Protein AF-A0A940BC60-F1 (afdb_monomer)

Radius of gyration: 19.0 Å; Cα contacts (8 Å, |Δi|>4): 85; chains: 1; bounding box: 28×37×61 Å

pLDDT: mean 86.66, std 16.88, range [48.38, 98.44]

Foldseek 3Di:
DVVVVVVVVVVVVVVVVPDLPPDPCLVVLLVLLLVLLVLLLPDDPVPVVSNVVSVVVSVVSLVVCVVVVNVSSSVSSVVSNLVNCCVRPVPVSCVVCVPPD

Structure (mmCIF, N/CA/C/O backbone):
data_AF-A0A940BC60-F1
#
_entry.id   AF-A0A940BC60-F1
#
loop_
_atom_site.group_PDB
_atom_site.id
_atom_site.type_symbol
_atom_site.label_atom_id
_atom_site.label_alt_id
_atom_site.label_comp_id
_atom_site.label_asym_id
_atom_site.label_entity_id
_atom_site.label_seq_id
_atom_site.pdbx_PDB_ins_code
_atom_site.Cartn_x
_atom_site.Cartn_y
_atom_site.Cartn_z
_atom_site.occupancy
_atom_site.B_iso_or_equiv
_atom_site.auth_seq_id
_atom_site.auth_comp_id
_atom_site.auth_asym_id
_atom_site.auth_atom_id
_atom_site.pdbx_PDB_model_num
ATOM 1 N N . MET A 1 1 ? 5.020 30.626 -42.995 1.00 51.81 1 MET A N 1
ATOM 2 C CA . MET A 1 1 ? 5.208 29.158 -43.129 1.00 51.81 1 MET A CA 1
ATOM 3 C C . MET A 1 1 ? 6.279 28.556 -42.213 1.00 51.81 1 MET A C 1
ATOM 5 O O . MET A 1 1 ? 6.031 27.466 -41.724 1.00 51.81 1 MET A O 1
ATOM 9 N N . LYS A 1 2 ? 7.417 29.215 -41.921 1.00 53.59 2 LYS A N 1
ATOM 10 C CA . LYS A 1 2 ? 8.465 28.661 -41.024 1.00 53.59 2 LYS A CA 1
ATOM 11 C C . LYS A 1 2 ? 7.993 28.381 -39.583 1.00 53.59 2 LYS A C 1
ATOM 13 O O . LYS A 1 2 ? 8.304 27.331 -39.040 1.00 53.59 2 LYS A O 1
ATOM 18 N N . TYR A 1 3 ? 7.174 29.263 -39.005 1.00 56.38 3 TYR A N 1
ATOM 19 C CA . TYR A 1 3 ? 6.657 29.095 -37.636 1.00 56.38 3 TYR A CA 1
ATOM 20 C C . TYR A 1 3 ? 5.616 27.978 -37.495 1.00 56.38 3 TYR A C 1
ATOM 22 O O . TYR A 1 3 ? 5.565 27.325 -36.460 1.00 56.38 3 TYR A O 1
ATOM 30 N N . LEU A 1 4 ? 4.833 27.714 -38.549 1.00 56.31 4 LEU A N 1
ATOM 31 C CA . LEU A 1 4 ? 3.828 26.647 -38.549 1.00 56.31 4 LEU A CA 1
ATOM 32 C C . LEU A 1 4 ? 4.498 25.267 -38.440 1.00 56.31 4 LEU A C 1
ATOM 34 O O . LEU A 1 4 ? 4.027 24.402 -37.713 1.00 56.31 4 LEU A O 1
ATOM 38 N N . LEU A 1 5 ? 5.644 25.094 -39.111 1.00 57.47 5 LEU A N 1
ATOM 39 C CA . LEU A 1 5 ? 6.413 23.851 -39.089 1.00 57.47 5 LEU A CA 1
ATOM 40 C C . LEU A 1 5 ? 7.022 23.577 -37.702 1.00 57.47 5 LEU A C 1
ATOM 42 O O . LEU A 1 5 ? 7.020 22.443 -37.241 1.00 57.47 5 LEU A O 1
ATOM 46 N N . HIS A 1 6 ? 7.515 24.613 -37.016 1.00 59.91 6 HIS A N 1
ATOM 47 C CA . HIS A 1 6 ? 8.103 24.470 -35.677 1.00 59.91 6 HIS A CA 1
ATOM 48 C C . HIS A 1 6 ? 7.044 24.189 -34.603 1.00 59.91 6 HIS A C 1
ATOM 50 O O . HIS A 1 6 ? 7.299 23.427 -33.674 1.00 59.91 6 HIS A O 1
ATOM 56 N N . LEU A 1 7 ? 5.840 24.743 -34.766 1.00 58.41 7 LEU A N 1
ATOM 57 C CA . LEU A 1 7 ? 4.718 24.523 -33.854 1.00 58.41 7 LEU A CA 1
ATOM 58 C C . LEU A 1 7 ? 4.175 23.088 -33.960 1.00 58.41 7 LEU A C 1
ATOM 60 O O . LEU A 1 7 ? 3.875 22.471 -32.943 1.00 58.41 7 LEU A O 1
ATOM 64 N N . VAL A 1 8 ? 4.146 22.518 -35.170 1.00 61.28 8 VAL A N 1
ATOM 65 C CA . VAL A 1 8 ? 3.773 21.109 -35.392 1.00 61.28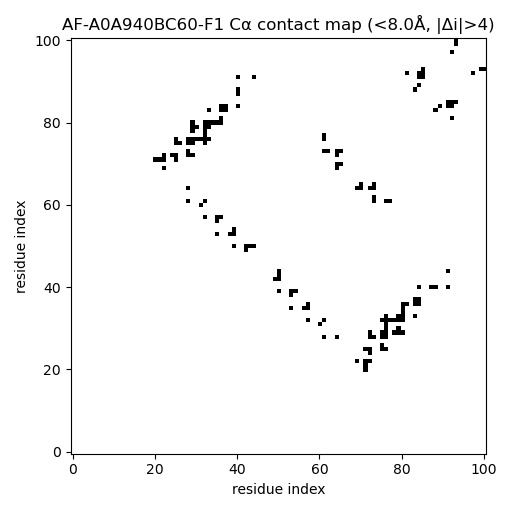 8 VAL A CA 1
ATOM 66 C C . VAL A 1 8 ? 4.805 20.149 -34.786 1.00 61.28 8 VAL A C 1
ATOM 68 O O . VAL A 1 8 ? 4.414 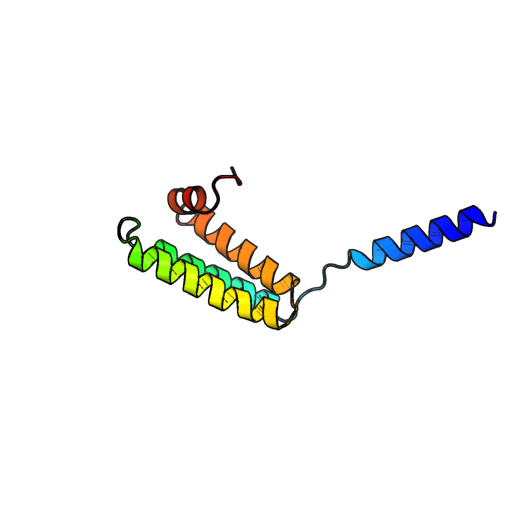19.192 -34.124 1.00 61.28 8 VAL A O 1
ATOM 71 N N . ILE A 1 9 ? 6.107 20.428 -34.926 1.00 62.81 9 ILE A N 1
ATOM 72 C CA . ILE A 1 9 ? 7.177 19.586 -34.356 1.00 62.81 9 ILE A CA 1
ATOM 73 C C . ILE A 1 9 ? 7.133 19.587 -32.818 1.00 62.81 9 ILE A C 1
ATOM 75 O O . ILE A 1 9 ? 7.235 18.527 -32.194 1.00 62.81 9 ILE A O 1
ATOM 79 N N . ALA A 1 10 ? 6.922 20.753 -32.198 1.00 60.00 10 ALA A N 1
ATOM 80 C CA . ALA A 1 10 ? 6.779 20.866 -30.746 1.00 60.00 10 ALA A CA 1
ATOM 81 C C . ALA A 1 10 ? 5.555 20.092 -30.219 1.00 60.00 10 ALA A C 1
ATOM 83 O O . ALA A 1 10 ? 5.648 19.417 -29.195 1.00 60.00 10 ALA A O 1
ATOM 84 N N . LEU A 1 11 ? 4.435 20.123 -30.951 1.00 56.28 11 LEU A N 1
ATOM 85 C CA . LEU A 1 11 ? 3.219 19.393 -30.589 1.00 56.28 11 LEU A CA 1
ATOM 86 C C . LEU A 1 11 ? 3.407 17.869 -30.693 1.00 56.28 11 LEU A C 1
ATOM 88 O O . LEU A 1 11 ? 2.955 17.130 -29.821 1.00 56.28 11 LEU A O 1
ATOM 92 N N . THR A 1 12 ? 4.124 17.388 -31.716 1.00 56.31 12 THR A N 1
ATOM 93 C CA . THR A 1 12 ? 4.422 15.953 -31.875 1.00 56.31 12 THR A CA 1
ATOM 94 C C . THR A 1 12 ? 5.392 15.415 -30.822 1.00 56.31 12 THR A C 1
ATOM 96 O O . THR A 1 12 ? 5.238 14.278 -30.384 1.00 56.31 12 THR A O 1
ATOM 99 N N . LEU A 1 13 ? 6.349 16.230 -30.360 1.00 54.12 13 LEU A N 1
ATOM 100 C CA . LEU A 1 13 ? 7.274 15.848 -29.285 1.00 54.12 13 LEU A CA 1
ATOM 101 C C . LEU A 1 13 ? 6.570 15.743 -27.923 1.00 54.12 13 LEU A C 1
ATOM 103 O O . LEU A 1 13 ? 6.936 14.889 -27.121 1.00 54.12 13 LEU A O 1
ATOM 107 N N . MET A 1 14 ? 5.533 16.550 -27.676 1.00 52.41 14 MET A N 1
ATOM 108 C CA . MET A 1 14 ? 4.728 16.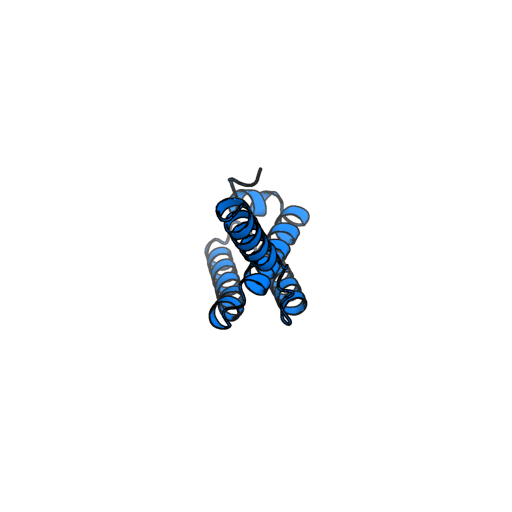445 -26.453 1.00 52.41 14 MET A CA 1
ATOM 109 C C . MET A 1 14 ? 3.800 15.222 -26.444 1.00 52.41 14 MET A C 1
ATOM 111 O O . MET A 1 14 ? 3.591 14.639 -25.385 1.00 52.41 14 MET A O 1
ATOM 115 N N . MET A 1 15 ? 3.282 14.781 -27.597 1.00 49.53 15 MET A N 1
ATOM 116 C CA . MET A 1 15 ? 2.406 13.598 -27.650 1.00 49.53 15 MET A CA 1
ATOM 117 C C . MET A 1 15 ? 3.148 12.266 -27.468 1.00 49.53 15 MET A C 1
ATOM 119 O O . MET A 1 15 ? 2.548 11.297 -27.009 1.00 49.53 15 MET A O 1
ATOM 123 N N . ALA A 1 16 ? 4.447 12.207 -27.772 1.00 50.66 16 ALA A N 1
ATOM 124 C CA . ALA A 1 16 ? 5.261 11.012 -27.535 1.00 50.66 16 ALA A CA 1
ATOM 125 C C . ALA A 1 16 ? 5.560 10.768 -26.040 1.00 50.66 16 ALA A C 1
ATOM 127 O O . ALA A 1 16 ? 5.892 9.651 -25.662 1.00 50.66 16 ALA A O 1
ATOM 128 N N . ALA A 1 17 ? 5.407 11.784 -25.183 1.00 48.38 17 ALA A N 1
ATOM 129 C CA . ALA A 1 17 ? 5.627 11.678 -23.738 1.00 48.38 17 ALA A CA 1
ATOM 130 C C . ALA A 1 17 ? 4.393 11.177 -22.955 1.00 48.38 17 ALA A C 1
ATOM 132 O O . ALA A 1 17 ? 4.468 10.998 -21.741 1.00 48.38 17 ALA A O 1
ATOM 133 N N . CYS A 1 18 ? 3.266 10.936 -23.633 1.00 51.62 18 CYS A N 1
ATOM 134 C CA . CYS A 1 18 ? 2.043 10.377 -23.048 1.00 51.62 18 CYS A CA 1
ATOM 135 C C . CYS A 1 18 ? 1.772 8.936 -23.505 1.00 51.62 18 CYS A C 1
ATOM 137 O O . CYS A 1 18 ? 0.630 8.481 -23.455 1.00 51.62 18 CYS A O 1
ATOM 139 N N . SER A 1 19 ? 2.789 8.197 -23.957 1.00 50.81 19 SER A N 1
ATOM 140 C CA . SER A 1 19 ? 2.653 6.744 -24.016 1.00 50.81 19 SER A CA 1
ATOM 141 C C . SER A 1 19 ? 2.631 6.231 -22.581 1.00 50.81 19 SER A C 1
ATOM 143 O O . SER A 1 19 ? 3.617 6.401 -21.865 1.00 50.81 19 SER A O 1
ATOM 145 N N . GLU A 1 20 ? 1.519 5.633 -22.149 1.00 58.25 20 GLU A N 1
ATOM 146 C CA . GLU A 1 20 ? 1.491 4.807 -20.944 1.00 58.25 20 GLU A CA 1
ATOM 147 C C . GLU A 1 20 ? 2.594 3.755 -21.072 1.00 58.25 20 GLU A C 1
ATOM 149 O O . GLU A 1 20 ? 2.445 2.750 -21.769 1.00 58.25 20 GLU A O 1
ATOM 154 N N . GLU A 1 21 ? 3.741 4.026 -20.459 1.00 60.31 21 GLU A N 1
ATOM 155 C CA . GLU A 1 21 ? 4.845 3.089 -20.396 1.00 60.31 21 GLU A CA 1
ATOM 156 C C . GLU A 1 21 ? 4.350 1.917 -19.546 1.00 60.31 21 GLU A C 1
ATOM 158 O O . GLU A 1 21 ? 4.265 1.993 -18.319 1.00 60.31 21 GLU A O 1
ATOM 163 N N . LYS A 1 22 ? 3.874 0.862 -20.217 1.00 72.38 22 LYS A N 1
ATOM 164 C CA . LYS A 1 22 ? 3.439 -0.364 -19.555 1.00 72.38 22 LYS A CA 1
ATOM 165 C C . LYS A 1 22 ? 4.667 -0.998 -18.924 1.00 72.38 22 LYS A C 1
ATOM 167 O O . LYS A 1 22 ? 5.476 -1.616 -19.615 1.00 72.38 22 LYS A O 1
ATOM 172 N N . SER A 1 23 ? 4.791 -0.825 -17.613 1.00 82.56 23 SER A N 1
ATOM 173 C CA . SER A 1 23 ? 5.839 -1.458 -16.829 1.00 82.56 23 SER A CA 1
ATOM 174 C C . SER A 1 23 ? 5.776 -2.984 -16.991 1.00 82.56 23 SER A C 1
ATOM 176 O O . SER A 1 23 ? 4.696 -3.569 -16.859 1.00 82.56 23 SER A O 1
ATOM 178 N N . PRO A 1 24 ? 6.917 -3.666 -17.199 1.00 91.31 24 PRO A N 1
ATOM 179 C CA . PRO A 1 24 ? 6.976 -5.126 -17.143 1.00 91.31 24 PRO A CA 1
ATOM 180 C C . PRO A 1 24 ? 6.706 -5.678 -15.731 1.00 91.31 24 PRO A C 1
ATOM 182 O O . PRO A 1 24 ? 6.456 -6.871 -15.581 1.00 91.31 24 PRO A O 1
ATOM 185 N N . LEU A 1 25 ? 6.749 -4.826 -14.702 1.00 94.56 25 LEU A N 1
ATOM 186 C CA . LEU A 1 25 ? 6.501 -5.160 -13.2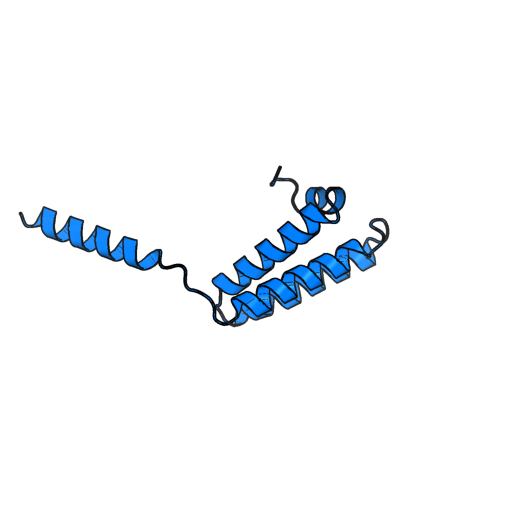99 1.00 94.56 25 LEU A CA 1
ATOM 187 C C . LEU A 1 25 ? 5.092 -4.769 -12.833 1.00 94.56 25 LEU A C 1
ATOM 189 O O . LEU A 1 25 ? 4.784 -4.950 -11.661 1.00 94.56 25 LEU A O 1
ATOM 193 N N . ASP A 1 26 ? 4.228 -4.257 -13.714 1.00 94.12 26 ASP A N 1
ATOM 194 C CA . ASP A 1 26 ? 2.892 -3.757 -13.356 1.00 94.12 26 ASP A CA 1
ATOM 195 C C . ASP A 1 26 ? 2.053 -4.792 -12.584 1.00 94.12 26 ASP A C 1
ATOM 197 O O . ASP A 1 26 ? 1.551 -4.503 -11.497 1.00 94.12 26 ASP A O 1
ATOM 201 N N . ALA A 1 27 ? 1.958 -6.022 -13.099 1.00 95.88 27 ALA A N 1
ATOM 202 C CA . ALA A 1 27 ? 1.170 -7.079 -12.466 1.00 95.88 27 ALA A CA 1
ATOM 203 C C . ALA A 1 27 ? 1.725 -7.473 -11.087 1.00 95.88 27 ALA A C 1
ATOM 205 O O . ALA A 1 27 ? 0.963 -7.667 -10.140 1.00 95.88 27 ALA A O 1
ATOM 206 N N . GLU A 1 28 ? 3.053 -7.549 -10.965 1.00 97.50 28 GLU A N 1
ATOM 207 C CA . GLU A 1 28 ? 3.731 -7.828 -9.697 1.00 97.50 28 GLU A CA 1
ATOM 208 C C . GLU A 1 28 ? 3.498 -6.693 -8.692 1.00 97.50 28 GLU A C 1
ATOM 210 O O . GLU A 1 28 ? 3.164 -6.943 -7.535 1.00 97.50 28 GLU A O 1
ATOM 215 N N . ALA A 1 29 ? 3.615 -5.441 -9.137 1.00 97.81 29 ALA A N 1
ATOM 216 C CA . ALA A 1 29 ? 3.415 -4.263 -8.307 1.00 97.81 29 ALA A CA 1
ATOM 217 C C . ALA A 1 29 ? 1.972 -4.160 -7.801 1.00 97.81 29 ALA A C 1
ATOM 219 O O . ALA A 1 29 ? 1.760 -3.859 -6.625 1.00 97.81 29 ALA A O 1
ATOM 220 N N . ARG A 1 30 ? 0.985 -4.481 -8.646 1.00 98.31 30 ARG A N 1
ATOM 221 C CA . ARG A 1 30 ? -0.428 -4.561 -8.249 1.00 98.31 30 ARG A CA 1
ATOM 222 C C . ARG A 1 30 ? -0.667 -5.637 -7.196 1.00 98.31 30 ARG A C 1
ATOM 224 O O . ARG A 1 30 ? -1.274 -5.339 -6.169 1.00 98.31 30 ARG A O 1
ATOM 231 N N . ASP A 1 31 ? -0.174 -6.858 -7.409 1.00 98.38 31 ASP A N 1
ATOM 232 C CA . ASP A 1 31 ? -0.298 -7.945 -6.422 1.00 98.38 31 ASP A CA 1
ATOM 233 C C . ASP A 1 31 ? 0.380 -7.578 -5.096 1.00 98.38 31 ASP A C 1
ATOM 235 O O . ASP A 1 31 ? -0.212 -7.712 -4.024 1.00 98.38 31 ASP A O 1
ATOM 239 N N . SER A 1 32 ? 1.590 -7.022 -5.163 1.00 98.19 32 SER A N 1
ATOM 240 C CA . SER A 1 32 ? 2.338 -6.552 -3.996 1.00 98.19 32 SER A CA 1
ATOM 241 C C . SER A 1 32 ? 1.581 -5.459 -3.230 1.00 98.19 32 SER A C 1
ATOM 243 O O . SER A 1 32 ? 1.480 -5.531 -2.002 1.00 98.19 32 SER A O 1
ATOM 245 N N . GLY A 1 33 ? 0.978 -4.499 -3.942 1.00 98.25 33 GLY A N 1
ATOM 246 C CA . GLY A 1 33 ? 0.149 -3.435 -3.370 1.00 98.25 33 GLY A CA 1
ATOM 247 C C . GLY A 1 33 ? -1.099 -3.972 -2.673 1.00 98.25 33 GLY A C 1
ATOM 248 O O . GLY A 1 33 ? -1.355 -3.624 -1.519 1.00 98.25 33 GLY A O 1
ATOM 249 N N . MET A 1 34 ? -1.832 -4.888 -3.315 1.00 98.44 34 MET A N 1
ATOM 250 C CA . MET A 1 34 ? -3.000 -5.542 -2.706 1.00 98.44 34 MET A CA 1
ATOM 251 C C . MET A 1 34 ? -2.623 -6.327 -1.450 1.00 98.44 34 MET A C 1
ATOM 253 O O . MET A 1 34 ? -3.287 -6.202 -0.426 1.00 98.44 34 MET A O 1
ATOM 257 N N . ARG A 1 35 ? -1.543 -7.116 -1.490 1.00 98.31 35 ARG A N 1
ATOM 258 C CA . ARG A 1 35 ? -1.093 -7.900 -0.328 1.00 98.31 35 ARG A CA 1
ATOM 259 C C . ARG A 1 35 ? -0.628 -7.018 0.820 1.00 98.31 35 ARG A C 1
ATOM 261 O O . ARG A 1 35 ? -0.868 -7.352 1.976 1.00 98.31 35 ARG A O 1
ATOM 268 N N . ALA A 1 36 ? 0.052 -5.915 0.515 1.00 98.12 36 ALA A N 1
ATOM 269 C CA . ALA A 1 36 ? 0.446 -4.943 1.524 1.00 98.12 36 ALA A CA 1
ATOM 270 C C . ALA A 1 36 ? -0.789 -4.318 2.186 1.00 98.12 36 ALA A C 1
ATOM 272 O O . ALA A 1 36 ? -0.864 -4.305 3.409 1.00 98.12 36 ALA A O 1
ATOM 273 N N . ALA A 1 37 ? -1.790 -3.899 1.407 1.00 97.94 37 ALA A N 1
ATOM 274 C CA . ALA A 1 37 ? -3.049 -3.385 1.944 1.00 97.94 37 ALA A CA 1
ATOM 275 C C . ALA A 1 37 ? -3.809 -4.438 2.766 1.00 97.94 37 ALA A C 1
ATOM 277 O O . ALA A 1 37 ? -4.277 -4.143 3.862 1.00 97.94 37 ALA A O 1
ATOM 278 N N . ALA A 1 38 ? -3.881 -5.682 2.290 1.00 97.69 38 ALA A N 1
ATOM 279 C CA . ALA A 1 38 ? -4.516 -6.781 3.012 1.00 97.69 38 ALA A CA 1
ATOM 280 C C . ALA A 1 38 ? -3.873 -7.037 4.382 1.00 97.69 38 ALA A C 1
ATOM 282 O O . ALA A 1 38 ? -4.583 -7.340 5.337 1.00 97.69 38 ALA A O 1
ATOM 283 N N . ALA A 1 39 ? -2.551 -6.875 4.492 1.00 96.44 39 ALA A N 1
ATOM 284 C CA . ALA A 1 39 ? -1.847 -6.992 5.763 1.00 96.44 39 ALA A CA 1
ATOM 285 C C . ALA A 1 39 ? -2.220 -5.880 6.756 1.00 96.44 39 ALA A C 1
ATOM 287 O O . ALA A 1 39 ? -2.203 -6.138 7.952 1.00 96.44 39 ALA A O 1
ATOM 288 N N . LEU A 1 40 ? -2.580 -4.679 6.285 1.00 96.12 40 LEU A N 1
ATOM 289 C CA . LEU A 1 40 ? -3.065 -3.603 7.155 1.00 96.12 40 LEU A CA 1
ATOM 290 C C . LEU A 1 40 ? -4.493 -3.870 7.648 1.00 96.12 40 LEU A C 1
ATOM 292 O O . LEU A 1 40 ? -4.769 -3.681 8.823 1.00 96.12 40 LEU A O 1
ATOM 296 N N . VAL A 1 41 ? -5.385 -4.338 6.769 1.00 96.81 41 VAL A N 1
ATOM 297 C CA . VAL A 1 41 ? -6.818 -4.539 7.083 1.00 96.81 41 VAL A CA 1
ATOM 298 C C . VAL A 1 41 ? -7.051 -5.552 8.210 1.00 96.81 41 VAL A C 1
ATOM 300 O O . VAL A 1 41 ? -8.059 -5.496 8.901 1.00 96.81 41 VAL A O 1
ATOM 303 N N . VAL A 1 42 ? -6.143 -6.513 8.390 1.00 96.19 42 VAL A N 1
ATOM 304 C CA . VAL A 1 42 ? -6.282 -7.544 9.432 1.00 96.19 42 VAL A CA 1
ATOM 305 C C . VAL A 1 42 ? -5.721 -7.122 10.794 1.00 96.19 42 VAL A C 1
ATOM 307 O O . VAL A 1 42 ? -5.845 -7.883 11.753 1.00 96.19 42 VAL A O 1
ATOM 310 N N . ILE A 1 43 ? -5.077 -5.956 10.887 1.00 95.88 43 ILE A N 1
ATOM 311 C CA . ILE A 1 43 ? -4.510 -5.434 12.134 1.00 95.88 43 ILE A CA 1
ATOM 312 C C . ILE A 1 43 ? -5.605 -4.689 12.900 1.00 95.88 43 ILE A C 1
ATOM 314 O O . ILE A 1 43 ? -6.375 -3.927 12.322 1.00 95.88 43 ILE A O 1
ATOM 318 N N . ASP A 1 44 ? -5.659 -4.879 14.218 1.00 93.12 44 ASP A N 1
ATOM 319 C CA . ASP A 1 44 ? -6.481 -4.032 15.081 1.00 93.12 44 ASP A CA 1
ATOM 320 C C . ASP A 1 44 ? -6.001 -2.578 14.974 1.00 93.12 44 ASP A C 1
ATOM 322 O O . ASP A 1 44 ? -4.862 -2.263 15.316 1.00 93.12 44 ASP A O 1
ATOM 326 N N . HIS A 1 45 ? -6.869 -1.672 14.522 1.00 89.62 45 HIS A N 1
ATOM 327 C CA . HIS A 1 45 ? -6.523 -0.262 14.328 1.00 89.62 45 HIS A CA 1
ATOM 328 C C . HIS A 1 45 ? -6.115 0.465 15.617 1.00 89.62 45 HIS A C 1
ATOM 330 O O . HIS A 1 45 ? -5.560 1.563 15.548 1.00 89.62 45 HIS A O 1
ATOM 336 N N . THR A 1 46 ? -6.396 -0.113 16.786 1.00 91.75 46 THR A N 1
ATOM 337 C CA . THR A 1 46 ? -5.931 0.406 18.077 1.00 91.75 46 THR A CA 1
ATOM 338 C C . THR A 1 46 ? -4.492 -0.006 18.402 1.00 91.75 46 THR A C 1
ATOM 340 O O . THR A 1 46 ? -3.845 0.651 19.219 1.00 91.75 46 THR A O 1
ATOM 343 N N . ASP A 1 47 ? -3.945 -1.020 17.723 1.00 95.62 47 ASP A N 1
ATOM 344 C CA . ASP A 1 47 ? -2.531 -1.395 17.792 1.00 95.62 47 ASP A CA 1
ATOM 345 C C . ASP A 1 47 ? -1.701 -0.527 16.837 1.00 95.62 47 ASP A C 1
ATOM 347 O O . ASP A 1 47 ? -1.333 -0.905 15.717 1.00 95.62 47 ASP A O 1
ATOM 351 N N . THR A 1 48 ? -1.392 0.680 17.307 1.00 91.88 48 THR A N 1
ATOM 352 C CA . THR A 1 48 ? -0.652 1.682 16.533 1.00 91.88 48 THR A CA 1
ATOM 353 C C . THR A 1 48 ? 0.740 1.200 16.125 1.00 91.88 48 THR A C 1
ATOM 355 O O . THR A 1 48 ? 1.195 1.517 15.030 1.00 91.88 48 THR A O 1
ATOM 358 N N . MET A 1 49 ? 1.407 0.389 16.953 1.00 96.12 49 MET A N 1
ATOM 359 C CA . MET A 1 49 ? 2.759 -0.106 16.668 1.00 96.12 49 MET A CA 1
ATOM 360 C C . MET A 1 49 ? 2.762 -1.119 15.522 1.00 96.12 49 MET A C 1
ATOM 362 O O . MET A 1 49 ? 3.648 -1.091 14.661 1.00 96.12 49 MET A O 1
ATOM 366 N N . SER A 1 50 ? 1.784 -2.025 15.499 1.00 96.19 50 SER A N 1
ATOM 367 C CA . SER A 1 50 ? 1.623 -2.966 14.389 1.00 96.19 50 SER A CA 1
ATOM 368 C C . SER A 1 50 ? 1.212 -2.243 13.108 1.00 96.19 50 SER A C 1
ATOM 370 O O . SER A 1 50 ? 1.757 -2.548 12.044 1.00 96.19 50 SER A O 1
ATOM 372 N N . MET A 1 51 ? 0.341 -1.235 13.210 1.00 95.06 51 MET A N 1
ATOM 373 C CA . MET A 1 51 ? -0.051 -0.406 12.069 1.00 95.06 51 MET A CA 1
ATOM 374 C C . MET A 1 51 ? 1.127 0.351 11.454 1.00 95.06 51 MET A C 1
ATOM 376 O O . MET A 1 51 ? 1.337 0.277 10.242 1.00 95.06 51 MET A O 1
ATOM 380 N N . GLU A 1 52 ? 1.929 1.037 12.268 1.00 94.50 52 GLU A N 1
ATOM 381 C CA . GLU A 1 52 ? 3.114 1.760 11.797 1.00 94.50 52 GLU A CA 1
ATOM 382 C C . GLU A 1 52 ? 4.103 0.824 11.100 1.00 94.50 52 GLU A C 1
ATOM 384 O O . GLU A 1 52 ? 4.580 1.127 10.002 1.00 94.50 52 GLU A O 1
ATOM 389 N N . ARG A 1 53 ? 4.368 -0.349 11.688 1.00 97.50 53 ARG A N 1
ATOM 390 C CA . ARG A 1 53 ? 5.250 -1.349 11.077 1.00 97.50 53 ARG A CA 1
ATOM 391 C C . ARG A 1 53 ? 4.721 -1.806 9.718 1.00 97.50 53 ARG A C 1
ATOM 393 O O . ARG A 1 53 ? 5.482 -1.831 8.755 1.00 97.50 53 ARG A O 1
ATOM 400 N N . ALA A 1 54 ? 3.429 -2.107 9.613 1.00 96.31 54 ALA A 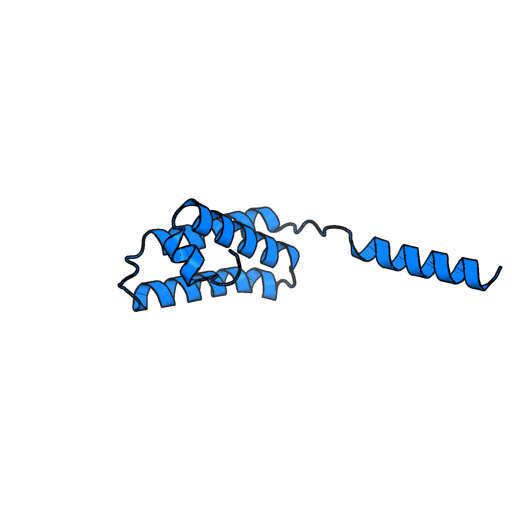N 1
ATOM 401 C CA . ALA A 1 54 ? 2.825 -2.555 8.360 1.00 96.31 54 ALA A CA 1
ATOM 402 C C . ALA A 1 54 ? 2.866 -1.477 7.263 1.00 96.31 54 ALA A C 1
ATOM 404 O O . ALA A 1 54 ? 3.137 -1.787 6.100 1.00 96.31 54 ALA A O 1
ATOM 405 N N . VAL A 1 55 ? 2.659 -0.204 7.619 1.00 95.62 55 VAL A N 1
ATOM 406 C CA . VAL A 1 55 ? 2.807 0.932 6.691 1.00 95.62 55 VAL A CA 1
ATOM 407 C C . VAL A 1 55 ? 4.253 1.059 6.210 1.00 95.62 55 VAL A C 1
ATOM 409 O O . VAL A 1 55 ? 4.493 1.213 5.009 1.00 95.62 55 VAL A O 1
ATOM 412 N N . MET A 1 56 ? 5.225 0.954 7.119 1.00 97.31 56 MET A N 1
ATOM 413 C CA . MET A 1 56 ? 6.647 1.003 6.770 1.00 97.31 56 MET A CA 1
ATOM 414 C C . MET A 1 56 ? 7.051 -0.159 5.858 1.00 97.31 56 MET A C 1
ATOM 416 O O . MET A 1 56 ? 7.741 0.063 4.863 1.00 97.31 56 MET A O 1
ATOM 420 N N . ASP A 1 57 ? 6.560 -1.370 6.120 1.00 98.00 57 ASP A N 1
ATOM 421 C CA . ASP A 1 57 ? 6.799 -2.540 5.270 1.00 98.00 57 ASP A CA 1
ATOM 422 C C . ASP A 1 57 ? 6.165 -2.377 3.880 1.00 98.00 57 ASP A C 1
ATOM 424 O O . ASP A 1 57 ? 6.773 -2.734 2.865 1.00 98.00 57 ASP A O 1
ATOM 428 N N . ALA A 1 58 ? 4.961 -1.801 3.799 1.00 97.69 58 ALA A N 1
ATOM 429 C CA . ALA A 1 58 ? 4.320 -1.473 2.527 1.00 97.69 58 ALA A CA 1
ATOM 430 C C . ALA A 1 58 ? 5.156 -0.466 1.720 1.00 97.69 58 ALA A C 1
ATOM 432 O O . ALA A 1 58 ? 5.383 -0.667 0.524 1.00 97.69 58 ALA A O 1
ATOM 433 N N . LYS A 1 59 ? 5.682 0.581 2.369 1.00 96.88 59 LYS A N 1
ATOM 434 C CA . LYS A 1 59 ? 6.575 1.556 1.725 1.00 96.88 59 LYS A CA 1
ATOM 435 C C . LYS A 1 59 ? 7.922 0.965 1.332 1.00 96.88 59 LYS A C 1
ATOM 437 O O . LYS A 1 59 ? 8.415 1.278 0.249 1.00 96.88 59 LYS A O 1
ATOM 442 N N . ALA A 1 60 ? 8.480 0.060 2.130 1.00 98.00 60 ALA A N 1
ATOM 443 C CA . ALA A 1 60 ? 9.683 -0.673 1.759 1.00 98.00 60 ALA A CA 1
ATOM 444 C C . ALA A 1 60 ? 9.450 -1.488 0.474 1.00 98.00 60 ALA A C 1
ATOM 446 O O . ALA A 1 60 ? 10.230 -1.367 -0.472 1.00 98.00 60 ALA A O 1
ATOM 447 N N . LYS A 1 61 ? 8.333 -2.224 0.378 1.00 98.06 61 LYS A N 1
ATOM 448 C CA . LYS A 1 61 ? 7.952 -2.965 -0.840 1.00 98.06 61 LYS A CA 1
ATOM 449 C C . LYS A 1 61 ? 7.787 -2.048 -2.049 1.00 98.06 61 LYS A C 1
ATOM 451 O O . LYS A 1 61 ? 8.358 -2.329 -3.099 1.00 98.06 61 LYS A O 1
ATOM 456 N N . GLN A 1 62 ? 7.076 -0.932 -1.897 1.00 97.94 62 GLN A N 1
ATOM 457 C CA . GLN A 1 62 ? 6.923 0.059 -2.964 1.00 97.94 62 GLN A CA 1
ATOM 458 C C . GLN A 1 62 ? 8.281 0.596 -3.446 1.00 97.94 62 GLN A C 1
ATOM 460 O O . GLN A 1 62 ? 8.512 0.739 -4.650 1.00 97.94 62 GLN A O 1
ATOM 465 N N . SER A 1 63 ? 9.191 0.892 -2.513 1.00 97.44 63 SER A N 1
ATOM 466 C CA . SER A 1 63 ? 10.478 1.518 -2.827 1.00 97.44 63 SER A CA 1
ATOM 467 C C . SER A 1 63 ? 11.370 0.654 -3.722 1.00 97.44 63 SER A C 1
ATOM 469 O O . SER A 1 63 ? 12.168 1.200 -4.480 1.00 97.44 63 SER A O 1
ATOM 471 N N . VAL A 1 64 ? 11.181 -0.672 -3.733 1.00 97.88 64 VAL A N 1
ATOM 472 C CA . VAL A 1 64 ? 11.862 -1.578 -4.673 1.00 97.88 64 VAL A CA 1
ATOM 473 C C . VAL A 1 64 ? 11.594 -1.176 -6.128 1.00 97.88 64 VAL A C 1
ATOM 475 O O . VAL A 1 64 ? 12.519 -1.183 -6.940 1.0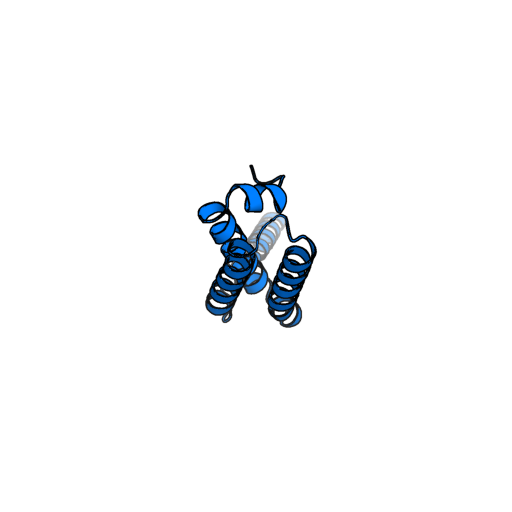0 97.88 64 VAL A O 1
ATOM 478 N N . TYR A 1 65 ? 10.366 -0.776 -6.470 1.00 96.81 65 TYR A N 1
ATOM 479 C CA . TYR A 1 65 ? 10.022 -0.318 -7.822 1.00 96.81 65 TYR A CA 1
ATOM 480 C C . TYR A 1 65 ? 10.616 1.063 -8.124 1.00 96.81 65 TYR A C 1
ATOM 482 O O . TYR A 1 65 ? 11.153 1.289 -9.210 1.00 96.81 65 TYR A O 1
ATOM 490 N N . ALA A 1 66 ? 10.620 1.960 -7.134 1.00 94.81 66 ALA A N 1
ATOM 491 C CA . ALA A 1 66 ? 11.239 3.278 -7.265 1.00 94.81 66 ALA A CA 1
ATOM 492 C C . ALA A 1 66 ? 12.757 3.180 -7.509 1.00 94.81 66 ALA A C 1
ATOM 494 O O . ALA A 1 66 ? 13.295 3.882 -8.364 1.00 94.81 66 ALA A O 1
ATOM 495 N N . LEU A 1 67 ? 13.447 2.262 -6.823 1.00 96.94 67 LEU A N 1
ATOM 496 C CA . LEU A 1 67 ? 14.878 1.997 -7.016 1.00 96.94 67 LEU A CA 1
ATOM 497 C C . LEU A 1 67 ? 15.192 1.438 -8.409 1.00 96.94 67 LEU A C 1
ATOM 499 O O . LEU A 1 67 ? 16.250 1.732 -8.965 1.00 96.94 67 LEU A O 1
ATOM 503 N N . LYS A 1 68 ? 14.256 0.694 -9.008 1.00 95.69 68 LYS A N 1
ATOM 504 C CA . LYS A 1 68 ? 14.329 0.242 -10.408 1.00 95.69 68 LYS A CA 1
ATOM 505 C C . LYS A 1 68 ? 14.016 1.353 -11.420 1.00 95.69 68 LYS A C 1
ATOM 507 O O . LYS A 1 68 ? 14.074 1.098 -12.618 1.00 95.69 68 LYS A O 1
ATOM 512 N N . ARG A 1 69 ? 13.722 2.575 -10.953 1.00 94.31 69 ARG A N 1
ATOM 513 C CA . ARG A 1 69 ? 13.285 3.730 -11.756 1.00 94.31 69 ARG A CA 1
ATOM 514 C C . ARG A 1 69 ? 12.003 3.465 -12.550 1.00 94.31 69 ARG A C 1
ATOM 516 O O . ARG A 1 69 ? 11.781 4.085 -13.583 1.00 94.31 69 ARG A O 1
ATOM 523 N N . ASP A 1 70 ? 11.157 2.573 -12.045 1.00 95.06 70 ASP A N 1
ATOM 524 C CA . ASP A 1 70 ? 9.910 2.181 -12.693 1.00 95.06 70 ASP A CA 1
ATOM 525 C C . ASP A 1 70 ? 8.726 2.915 -12.049 1.00 95.06 70 ASP A C 1
ATOM 527 O O . ASP A 1 70 ? 8.064 2.421 -11.133 1.00 95.06 70 ASP A O 1
ATOM 531 N N . SER A 1 71 ? 8.489 4.149 -12.494 1.00 94.81 71 SER A N 1
ATOM 532 C CA . SER A 1 71 ? 7.415 5.001 -11.965 1.00 94.81 71 SER A CA 1
ATOM 533 C C . SER A 1 71 ? 6.018 4.451 -12.270 1.00 94.81 71 SER A C 1
ATOM 535 O O . SER A 1 71 ? 5.092 4.659 -11.481 1.00 94.81 71 SER A O 1
ATOM 537 N N . ALA A 1 72 ? 5.861 3.714 -13.372 1.00 94.94 72 ALA A N 1
ATOM 538 C CA . ALA A 1 72 ? 4.610 3.060 -13.724 1.00 94.94 72 ALA A CA 1
ATOM 539 C C . ALA A 1 72 ? 4.276 1.932 -12.735 1.00 94.94 72 ALA A C 1
ATOM 541 O O . ALA A 1 72 ? 3.148 1.887 -12.245 1.00 94.94 72 ALA A O 1
ATOM 542 N N . ALA A 1 73 ? 5.249 1.099 -12.352 1.00 96.38 73 ALA A N 1
ATOM 543 C CA . ALA A 1 73 ? 5.071 0.094 -11.300 1.00 96.38 73 ALA A CA 1
ATOM 544 C C . ALA A 1 73 ? 4.785 0.722 -9.926 1.00 96.38 73 ALA A C 1
ATOM 546 O O . ALA A 1 73 ? 3.906 0.252 -9.206 1.00 96.38 73 ALA A O 1
ATOM 547 N N . VAL A 1 74 ? 5.471 1.815 -9.566 1.00 97.31 74 VAL A N 1
ATOM 548 C CA . VAL A 1 74 ? 5.194 2.558 -8.317 1.00 97.31 74 VAL A CA 1
ATOM 549 C C . VAL A 1 74 ? 3.735 3.021 -8.268 1.00 97.31 74 VAL A C 1
ATOM 551 O O . VAL A 1 74 ? 3.064 2.830 -7.252 1.00 97.31 74 VAL A O 1
ATOM 554 N N . ARG A 1 75 ? 3.225 3.580 -9.373 1.00 96.50 75 ARG A N 1
ATOM 555 C CA . ARG A 1 75 ? 1.823 4.002 -9.489 1.00 96.50 75 ARG A CA 1
ATOM 556 C C . ARG A 1 75 ? 0.864 2.814 -9.410 1.00 96.50 75 ARG A C 1
ATOM 558 O O . ARG A 1 75 ? -0.116 2.887 -8.674 1.00 96.50 75 ARG A O 1
ATOM 565 N N . ALA A 1 76 ? 1.164 1.722 -10.109 1.00 97.19 76 ALA A N 1
ATOM 566 C CA . ALA A 1 76 ? 0.341 0.515 -10.103 1.00 97.19 76 ALA A CA 1
ATOM 567 C C . ALA A 1 76 ? 0.219 -0.098 -8.692 1.00 97.19 76 ALA A C 1
ATOM 569 O O . ALA A 1 76 ? -0.869 -0.523 -8.299 1.00 97.19 76 ALA A O 1
ATOM 570 N N . PHE A 1 77 ? 1.302 -0.073 -7.904 1.00 98.38 77 PHE A N 1
ATOM 571 C CA . PHE A 1 77 ? 1.287 -0.449 -6.487 1.00 98.38 77 PHE A CA 1
ATOM 572 C C . PHE A 1 77 ? 0.353 0.454 -5.671 1.00 98.38 77 PHE A C 1
ATOM 574 O O . PHE A 1 77 ? -0.528 -0.049 -4.974 1.00 98.38 77 PHE A O 1
ATOM 581 N N . ASP A 1 78 ? 0.524 1.779 -5.758 1.00 97.56 78 ASP A N 1
ATOM 582 C CA . ASP A 1 78 ? -0.254 2.737 -4.959 1.00 97.56 78 ASP A CA 1
ATOM 583 C C . ASP A 1 78 ? -1.747 2.710 -5.298 1.00 97.56 78 ASP A C 1
ATOM 585 O O . ASP A 1 78 ? -2.595 2.855 -4.417 1.00 97.56 78 ASP A O 1
ATOM 589 N N . GLU A 1 79 ? -2.094 2.553 -6.575 1.00 97.38 79 GLU A N 1
ATOM 590 C CA . GLU A 1 79 ? -3.481 2.396 -7.020 1.00 97.38 79 GLU A CA 1
ATOM 591 C C . GLU A 1 79 ? -4.109 1.125 -6.446 1.00 97.38 79 GLU A C 1
ATOM 593 O O . GLU A 1 79 ? -5.191 1.191 -5.864 1.00 97.38 79 GLU A O 1
ATOM 598 N N . ALA A 1 80 ? -3.421 -0.014 -6.549 1.00 98.19 80 ALA A N 1
ATOM 599 C CA . ALA A 1 80 ? -3.922 -1.285 -6.036 1.00 98.19 80 ALA A CA 1
ATOM 600 C C . ALA A 1 80 ? -4.046 -1.286 -4.503 1.00 98.19 80 ALA A C 1
ATOM 602 O O . ALA A 1 80 ? -5.049 -1.756 -3.964 1.00 98.19 80 ALA A O 1
ATOM 603 N N . PHE A 1 81 ? -3.067 -0.708 -3.803 1.00 98.44 81 PHE A N 1
ATOM 604 C CA . PHE A 1 81 ? -3.085 -0.549 -2.349 1.00 98.44 81 PHE A CA 1
ATOM 605 C C . PHE A 1 81 ? -4.288 0.287 -1.892 1.00 98.44 81 PHE A C 1
ATOM 607 O O . PHE A 1 81 ? -5.061 -0.139 -1.031 1.00 98.44 81 PHE A O 1
ATOM 614 N N . ARG A 1 82 ? -4.491 1.461 -2.507 1.00 97.62 82 ARG A N 1
ATOM 615 C CA . ARG A 1 82 ? -5.620 2.352 -2.199 1.00 97.62 82 ARG A CA 1
ATOM 616 C C . ARG A 1 82 ? -6.961 1.720 -2.523 1.00 97.62 82 ARG A C 1
ATOM 618 O O . ARG A 1 82 ? -7.859 1.776 -1.689 1.00 97.62 82 ARG A O 1
ATOM 625 N N . ALA A 1 83 ? -7.099 1.115 -3.701 1.00 97.75 83 ALA A N 1
ATOM 626 C CA . ALA A 1 83 ? -8.336 0.462 -4.116 1.00 97.75 83 ALA A CA 1
ATOM 627 C C . ALA A 1 83 ? -8.738 -0.643 -3.131 1.00 97.75 83 ALA A C 1
ATOM 629 O O . ALA A 1 83 ? -9.891 -0.690 -2.704 1.00 97.75 83 ALA A O 1
ATOM 630 N N . TYR A 1 84 ? -7.775 -1.467 -2.705 1.00 98.25 84 TYR A N 1
ATOM 631 C CA . TYR A 1 84 ? -8.026 -2.532 -1.740 1.00 98.25 84 TYR A CA 1
ATOM 632 C C . TYR A 1 84 ? -8.469 -1.983 -0.378 1.00 98.25 84 TYR A C 1
ATOM 634 O O . TYR A 1 84 ? -9.480 -2.435 0.158 1.00 98.25 84 TYR A O 1
ATOM 642 N N . LEU A 1 85 ? -7.762 -0.987 0.173 1.00 97.00 85 LEU A N 1
ATOM 643 C CA . LEU A 1 85 ? -8.164 -0.361 1.438 1.00 97.00 85 LEU A CA 1
ATOM 644 C C . LEU A 1 85 ? -9.542 0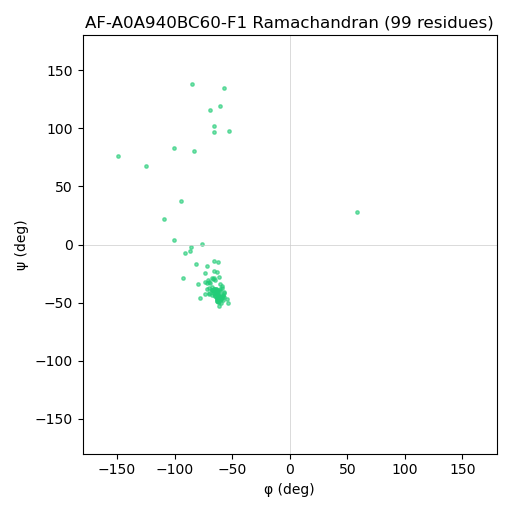.293 1.329 1.00 97.00 85 LEU A C 1
ATOM 646 O O . LEU A 1 85 ? -10.386 0.086 2.190 1.00 97.00 85 LEU A O 1
ATOM 650 N N . LYS A 1 86 ? -9.808 1.031 0.249 1.00 97.06 86 LYS A N 1
ATOM 651 C CA . LYS A 1 86 ? -11.101 1.689 0.028 1.00 97.06 86 LYS A CA 1
ATOM 652 C C . LYS A 1 86 ? -12.262 0.693 -0.001 1.00 97.06 86 LYS A C 1
ATOM 654 O O . LYS A 1 86 ? -13.344 1.018 0.488 1.00 97.06 86 LYS A O 1
ATOM 659 N N . GLU A 1 87 ? -12.046 -0.490 -0.573 1.00 97.56 87 GLU A N 1
ATOM 660 C CA . GLU A 1 87 ? -13.052 -1.551 -0.660 1.00 97.56 87 GLU A CA 1
ATOM 661 C C . GLU A 1 87 ? -13.220 -2.319 0.658 1.00 97.56 87 GLU A C 1
ATOM 663 O O . GLU A 1 87 ? -14.349 -2.585 1.069 1.00 97.56 87 GLU A O 1
ATOM 668 N N . LYS A 1 88 ? -12.116 -2.709 1.306 1.00 97.88 88 LYS A N 1
ATOM 669 C CA . LYS A 1 88 ? -12.143 -3.631 2.453 1.00 97.88 88 LYS A CA 1
ATOM 670 C C . LYS A 1 88 ? -12.205 -2.938 3.807 1.00 97.88 88 LYS A C 1
ATOM 672 O O . LYS A 1 88 ? -12.765 -3.512 4.733 1.00 97.88 88 LYS A O 1
ATOM 677 N N . ASP A 1 89 ? -11.671 -1.726 3.911 1.00 96.25 89 ASP A N 1
ATOM 678 C CA . ASP A 1 89 ? -11.629 -0.953 5.147 1.00 96.25 89 ASP A CA 1
ATOM 679 C C . ASP A 1 89 ? -11.698 0.555 4.873 1.00 96.25 89 ASP A C 1
ATOM 681 O O . ASP A 1 89 ? -10.715 1.302 4.905 1.00 96.25 89 ASP A O 1
ATOM 685 N N . LYS A 1 90 ? -12.911 1.015 4.562 1.00 95.06 90 LYS A N 1
ATOM 686 C CA . LYS A 1 90 ? -13.165 2.424 4.257 1.00 95.06 90 LYS A CA 1
ATOM 687 C C . LYS A 1 90 ? -12.741 3.378 5.392 1.00 95.06 90 LYS A C 1
ATOM 689 O O . LYS A 1 90 ? -12.177 4.422 5.058 1.00 95.06 90 LYS A O 1
ATOM 694 N N . PRO A 1 91 ? -12.986 3.085 6.687 1.00 93.88 91 PRO A N 1
ATOM 695 C CA . PRO A 1 91 ? -12.479 3.918 7.776 1.00 93.88 91 PRO A CA 1
ATOM 696 C C . PRO A 1 91 ? -10.953 4.051 7.765 1.00 93.88 91 PRO A C 1
ATOM 698 O O . PRO A 1 91 ? -10.446 5.172 7.821 1.00 93.88 91 PRO A O 1
ATOM 701 N N . LEU A 1 92 ? -10.214 2.947 7.630 1.00 93.75 92 LEU A N 1
ATOM 702 C CA . LEU A 1 92 ? -8.754 2.985 7.555 1.00 93.75 92 LEU A CA 1
ATOM 703 C C . LEU A 1 92 ? -8.271 3.746 6.316 1.00 93.75 92 LEU A C 1
ATOM 705 O O . LEU A 1 92 ? -7.371 4.579 6.419 1.00 93.75 92 LEU A O 1
ATOM 709 N N . TYR A 1 93 ? -8.900 3.521 5.160 1.00 95.25 93 TYR A N 1
ATOM 710 C CA . TYR A 1 93 ? -8.616 4.273 3.936 1.00 95.25 93 TYR A CA 1
ATOM 711 C C . TYR A 1 93 ? -8.750 5.783 4.157 1.00 95.25 93 TYR A C 1
ATOM 713 O O . TYR A 1 93 ? -7.850 6.531 3.793 1.00 95.25 93 TYR A O 1
ATOM 721 N N . GLN A 1 94 ? -9.830 6.238 4.796 1.00 94.56 94 GLN A N 1
ATOM 722 C CA . GLN A 1 94 ? -10.051 7.661 5.075 1.00 94.56 94 GLN A CA 1
ATOM 723 C C . GLN A 1 94 ? -9.063 8.236 6.094 1.00 94.56 94 GLN A C 1
ATOM 725 O O . GLN A 1 94 ? -8.756 9.424 6.031 1.00 94.56 94 GLN A O 1
ATOM 730 N N . THR A 1 95 ? -8.559 7.414 7.014 1.00 91.94 95 THR A N 1
ATOM 731 C CA . THR A 1 95 ? -7.507 7.815 7.956 1.00 91.94 95 THR A CA 1
ATOM 732 C C . THR A 1 95 ? -6.164 8.004 7.250 1.00 91.94 95 THR A C 1
ATOM 734 O O . THR A 1 95 ? -5.464 8.975 7.521 1.00 91.94 95 THR A O 1
ATOM 737 N N . ILE A 1 96 ? -5.802 7.099 6.336 1.00 90.75 96 ILE A N 1
ATOM 738 C CA . ILE A 1 96 ? -4.515 7.145 5.621 1.00 90.75 96 ILE A CA 1
ATOM 739 C C . ILE A 1 96 ? -4.543 8.165 4.466 1.00 90.75 96 ILE A C 1
ATOM 741 O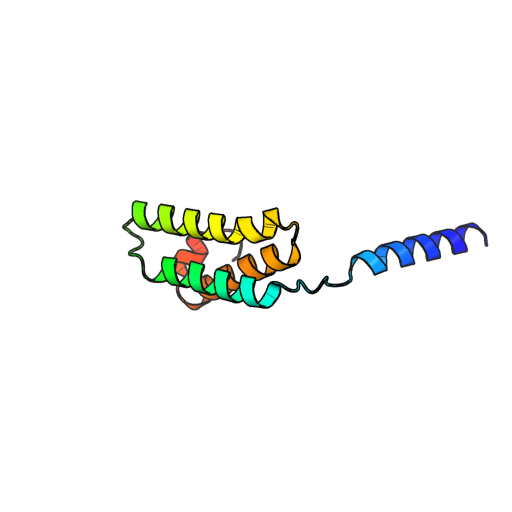 O . ILE A 1 96 ? -3.533 8.815 4.201 1.00 90.75 96 ILE A O 1
ATOM 745 N N . PHE A 1 97 ? -5.687 8.332 3.796 1.00 92.56 97 PHE A N 1
ATOM 746 C CA . PHE A 1 97 ? -5.875 9.199 2.624 1.00 92.56 97 PHE A CA 1
ATOM 747 C C . PHE A 1 97 ? -7.025 10.205 2.846 1.00 92.56 97 PHE A C 1
ATOM 749 O O . PHE A 1 97 ? -8.067 10.120 2.189 1.00 92.56 97 PHE A O 1
ATOM 756 N N . PRO A 1 98 ? -6.875 11.171 3.773 1.00 88.81 98 PRO A N 1
ATOM 757 C CA . PRO A 1 98 ? -7.969 12.055 4.191 1.00 88.81 98 PRO A CA 1
ATOM 758 C C . PRO A 1 98 ? -8.479 13.004 3.095 1.00 88.81 98 PRO A C 1
ATOM 760 O O . PRO A 1 98 ? -9.634 13.439 3.162 1.00 88.81 98 PRO A O 1
ATOM 763 N N . ASP A 1 99 ? -7.650 13.289 2.088 1.00 89.88 99 ASP A N 1
ATOM 764 C CA . ASP A 1 99 ? -7.941 14.238 1.006 1.00 89.88 99 ASP A CA 1
ATOM 765 C C . ASP A 1 99 ? -8.603 13.588 -0.229 1.00 89.88 99 ASP A C 1
ATOM 767 O O . ASP A 1 99 ? -9.041 14.293 -1.134 1.00 89.88 99 ASP A O 1
ATOM 771 N N . GLU A 1 100 ? -8.724 12.254 -0.283 1.00 77.56 100 GLU A N 1
ATOM 772 C CA . GLU A 1 100 ? -9.252 11.511 -1.448 1.00 77.56 100 GLU A CA 1
ATOM 773 C C . GLU A 1 100 ? -10.770 11.195 -1.349 1.00 77.56 100 GLU A C 1
ATOM 775 O O . GLU A 1 100 ? -11.223 10.108 -1.729 1.00 77.56 100 GLU A O 1
ATOM 780 N N . LYS A 1 101 ? -11.569 12.126 -0.807 1.00 58.75 101 LYS A N 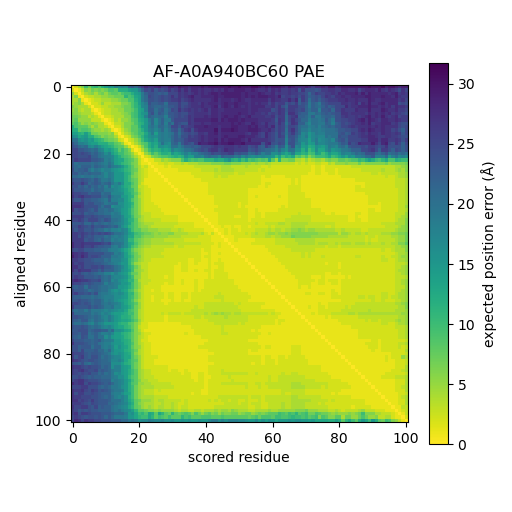1
ATOM 781 C CA . LYS A 1 101 ? -13.014 11.933 -0.550 1.00 58.75 101 LYS A CA 1
ATOM 782 C C . LYS A 1 101 ? -13.893 11.930 -1.799 1.00 58.75 101 LYS A C 1
ATOM 784 O O . LYS A 1 101 ? -13.757 12.850 -2.631 1.00 58.75 101 LYS A O 1
#

Mean predicted aligned error: 9.01 Å

Solvent-accessible surface area (backbone atoms only — not comparable to full-atom values): 5568 Å² total; per-residue (Å²): 115,75,66,60,57,54,51,51,53,55,53,55,60,57,59,66,74,68,61,82,66,78,43,95,48,29,71,58,24,26,53,51,17,35,53,40,31,54,62,50,69,74,48,62,85,84,44,55,69,62,49,53,51,44,54,51,51,39,51,55,61,46,43,58,32,52,76,69,69,33,63,50,18,37,49,35,16,53,52,31,21,50,52,44,26,50,72,76,32,48,72,61,31,45,70,78,44,69,85,77,120

Sequence (101 aa):
MKYLLHLVIALTLMMAACSEEKSPLDAEARDSGMRAAAALVVIDHTDTMSMERAVMDAKAKQSVYALKRDSAAVRAFDEAFRAYLKEKDKPLYQTIFPDEK

Secondary structure (DSSP, 8-state):
-HHHHHHHHHHHHHHGGGS----TTHHHHHHHHHHHHHHHHTS-TT-HHHHHHHHHHHHHHHHHHHHTT-HHHHHHHHHHHHHHHHHH-HHHHHHH-TT--